Protein AF-A0A835TN70-F1 (afdb_monomer_lite)

Structure (mmCIF, N/CA/C/O backbone):
data_AF-A0A835TN70-F1
#
_entry.id   AF-A0A835TN70-F1
#
loop_
_atom_site.group_PDB
_atom_site.id
_atom_site.type_symbol
_atom_site.label_atom_id
_atom_site.label_alt_id
_atom_site.label_comp_id
_atom_site.label_asym_id
_atom_site.label_entity_id
_atom_site.label_seq_id
_atom_site.pdbx_PDB_ins_code
_atom_site.Cartn_x
_atom_site.Cartn_y
_atom_site.Cartn_z
_atom_site.occupancy
_atom_site.B_iso_or_equiv
_atom_site.auth_seq_id
_atom_site.auth_comp_id
_atom_site.auth_asym_id
_atom_site.auth_atom_id
_atom_site.pdbx_PDB_model_num
ATOM 1 N N . MET A 1 1 ? -19.849 8.201 16.362 1.00 62.56 1 MET A N 1
ATOM 2 C CA . MET A 1 1 ? -19.928 8.024 14.894 1.00 62.56 1 MET A CA 1
ATOM 3 C C . MET A 1 1 ? -20.965 6.942 14.606 1.00 62.56 1 MET A C 1
ATOM 5 O O . MET A 1 1 ? -21.062 6.030 15.416 1.00 62.56 1 MET A O 1
ATOM 9 N N . SER A 1 2 ? -21.796 7.050 13.563 1.00 84.88 2 SER A N 1
ATOM 10 C CA . SER A 1 2 ? -22.796 6.007 13.258 1.00 84.88 2 SER A CA 1
ATOM 11 C C . SER A 1 2 ? -22.170 4.863 12.451 1.00 84.88 2 SER A C 1
ATOM 13 O O . SER A 1 2 ? -21.263 5.099 11.653 1.00 84.88 2 SER A O 1
ATOM 15 N N . LYS A 1 3 ? -22.673 3.630 12.616 1.00 78.75 3 LYS A N 1
ATOM 16 C CA . LYS A 1 3 ? -22.122 2.445 11.930 1.00 78.75 3 LYS A CA 1
ATOM 17 C C . LYS A 1 3 ? -22.214 2.538 10.402 1.00 78.75 3 LYS A C 1
ATOM 19 O O . LYS A 1 3 ? -21.325 2.072 9.701 1.00 78.75 3 LYS A O 1
ATOM 24 N N . SER A 1 4 ? -23.254 3.191 9.878 1.00 84.00 4 SER A N 1
ATOM 25 C CA . SER A 1 4 ? -23.381 3.434 8.434 1.00 84.00 4 SER A CA 1
ATOM 26 C C . SER A 1 4 ? -22.285 4.345 7.890 1.00 84.00 4 SER A C 1
ATOM 28 O O . SER A 1 4 ? -21.805 4.106 6.788 1.00 84.00 4 SER A O 1
ATOM 30 N N . LEU A 1 5 ? -21.885 5.374 8.643 1.00 77.06 5 LEU A N 1
ATOM 31 C CA . LEU A 1 5 ? -20.827 6.285 8.211 1.00 77.06 5 LEU A CA 1
ATOM 32 C C . LEU A 1 5 ? -19.473 5.571 8.228 1.00 77.06 5 LEU A C 1
ATOM 34 O O . LEU A 1 5 ? -18.739 5.652 7.254 1.00 77.06 5 LEU A O 1
ATOM 38 N N . GLU A 1 6 ? -19.192 4.800 9.278 1.00 66.69 6 GLU A N 1
ATOM 39 C CA . GLU A 1 6 ? -17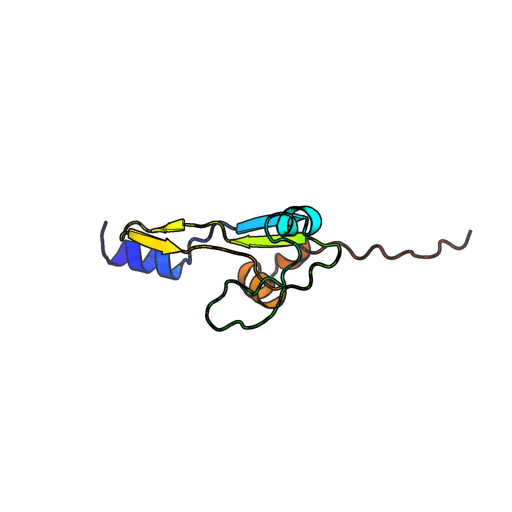.996 3.953 9.364 1.00 66.69 6 GLU A CA 1
ATOM 40 C C . GLU A 1 6 ? -17.898 2.995 8.167 1.00 66.69 6 GLU A C 1
ATOM 42 O O . GLU A 1 6 ? -16.908 3.020 7.443 1.00 66.69 6 GLU A O 1
ATOM 47 N N . ASN A 1 7 ? -18.971 2.252 7.871 1.00 69.88 7 ASN A N 1
ATOM 48 C CA . ASN A 1 7 ? -19.009 1.345 6.723 1.00 69.88 7 ASN A CA 1
ATOM 49 C C . ASN A 1 7 ? -18.791 2.075 5.388 1.00 69.88 7 ASN A C 1
ATOM 51 O O . ASN A 1 7 ? -18.095 1.546 4.525 1.00 69.88 7 ASN A O 1
ATOM 55 N N . LEU A 1 8 ? -19.370 3.270 5.207 1.00 75.88 8 LEU A N 1
ATOM 56 C CA . LEU A 1 8 ? -19.187 4.074 3.994 1.00 75.88 8 LEU A CA 1
ATOM 57 C C . LEU A 1 8 ? -17.739 4.539 3.825 1.00 75.88 8 LEU A C 1
ATOM 59 O O . LEU A 1 8 ? -17.221 4.453 2.717 1.00 75.88 8 LEU A O 1
ATOM 63 N N . LEU A 1 9 ? -17.076 4.986 4.894 1.00 68.44 9 LEU A N 1
ATOM 64 C CA . LEU A 1 9 ? -15.667 5.394 4.840 1.00 68.44 9 LEU A CA 1
ATOM 65 C C . LEU A 1 9 ? -14.737 4.197 4.599 1.00 68.44 9 LEU A C 1
ATOM 67 O O . LEU A 1 9 ? -13.800 4.285 3.802 1.00 68.44 9 LEU A O 1
ATOM 71 N N . THR A 1 10 ? -15.034 3.045 5.208 1.00 64.50 10 THR A N 1
ATOM 72 C CA . THR A 1 10 ? -14.326 1.786 4.933 1.00 64.50 10 THR A CA 1
ATOM 73 C C . THR A 1 10 ? -14.488 1.355 3.472 1.00 64.50 10 THR A C 1
ATOM 75 O O . THR A 1 10 ? -13.504 0.970 2.841 1.00 64.50 10 THR A O 1
ATOM 78 N N . LEU A 1 11 ? -15.701 1.455 2.909 1.00 67.12 11 LEU A N 1
ATOM 79 C CA . LEU A 1 11 ? -15.991 1.151 1.498 1.00 67.12 11 LEU A CA 1
ATOM 80 C C . LEU A 1 11 ? -15.344 2.145 0.533 1.00 67.12 11 LEU A C 1
ATOM 82 O O . LEU A 1 11 ? -14.795 1.730 -0.485 1.00 67.12 11 LEU A O 1
ATOM 86 N N . ALA A 1 12 ? -15.382 3.439 0.858 1.00 71.44 12 ALA A N 1
ATOM 87 C CA . ALA A 1 12 ? -14.678 4.479 0.113 1.00 71.44 12 ALA A CA 1
ATOM 88 C C . ALA A 1 12 ? -13.162 4.240 0.129 1.00 71.44 12 ALA A C 1
ATOM 90 O O . ALA A 1 12 ? -12.457 4.653 -0.790 1.00 71.44 12 ALA A O 1
ATOM 91 N N . GLY A 1 13 ? -12.674 3.527 1.150 1.00 64.75 13 GLY A N 1
ATOM 92 C CA . GLY A 1 13 ? -11.288 3.129 1.272 1.00 64.75 13 GLY A CA 1
ATOM 93 C C . GLY A 1 13 ? -10.405 4.349 1.446 1.00 64.75 13 GLY A C 1
ATOM 94 O O . GLY A 1 13 ? -9.475 4.519 0.657 1.00 64.75 13 GLY A O 1
ATOM 95 N N . GLU A 1 14 ? -10.702 5.181 2.452 1.00 65.25 14 GLU A N 1
ATOM 96 C CA . GLU A 1 14 ? -9.867 6.331 2.805 1.00 65.25 14 GLU A CA 1
ATOM 97 C C . GLU A 1 14 ? -8.412 5.883 2.959 1.00 65.25 14 GLU A C 1
ATOM 99 O O . GLU A 1 14 ? -8.058 5.066 3.815 1.00 65.25 14 GLU A O 1
ATOM 104 N N . ARG A 1 15 ? -7.567 6.372 2.054 1.00 69.25 15 ARG A N 1
ATOM 105 C CA . ARG A 1 15 ? -6.160 5.998 1.957 1.00 69.25 15 ARG A CA 1
ATOM 106 C C . ARG A 1 15 ? -5.363 7.250 1.679 1.00 69.25 15 ARG A C 1
ATOM 108 O O . ARG A 1 15 ? -5.559 7.923 0.671 1.00 69.25 15 ARG A O 1
ATOM 115 N N . PHE A 1 16 ? -4.417 7.522 2.560 1.00 80.44 16 PHE A N 1
ATOM 116 C CA . PHE A 1 16 ? -3.464 8.597 2.373 1.00 80.44 16 PHE A CA 1
ATOM 117 C C . PHE A 1 16 ? -2.277 8.034 1.606 1.00 80.44 16 PHE A C 1
ATOM 119 O O . PHE A 1 16 ? -1.436 7.331 2.163 1.00 80.44 16 PHE A O 1
ATOM 126 N N . LEU A 1 17 ? -2.258 8.280 0.299 1.00 85.69 17 LEU A N 1
ATOM 127 C CA . LEU A 1 17 ? -1.175 7.851 -0.575 1.00 85.69 17 LEU A CA 1
ATOM 128 C C . LEU A 1 17 ? -0.189 9.002 -0.764 1.00 85.69 17 LEU A C 1
ATOM 130 O O . LEU A 1 17 ? -0.579 10.143 -1.006 1.00 85.69 17 LEU A O 1
ATOM 134 N N . ARG A 1 18 ? 1.098 8.688 -0.677 1.00 86.56 18 ARG A N 1
ATOM 135 C CA . ARG A 1 18 ? 2.201 9.586 -1.001 1.00 86.56 18 ARG A CA 1
ATOM 136 C C . ARG A 1 18 ? 3.072 8.927 -2.055 1.00 86.56 18 ARG A C 1
ATOM 138 O O . ARG A 1 18 ? 3.346 7.734 -1.976 1.00 86.56 18 ARG A O 1
ATOM 145 N N . VAL A 1 19 ? 3.507 9.709 -3.031 1.00 86.50 19 VAL A N 1
ATOM 146 C CA . VAL A 1 19 ? 4.507 9.272 -4.003 1.00 86.50 19 VAL A CA 1
ATOM 147 C C . VAL A 1 19 ? 5.876 9.701 -3.486 1.00 86.50 19 VAL A C 1
ATOM 149 O O . VAL A 1 19 ? 6.065 10.866 -3.143 1.00 86.50 19 V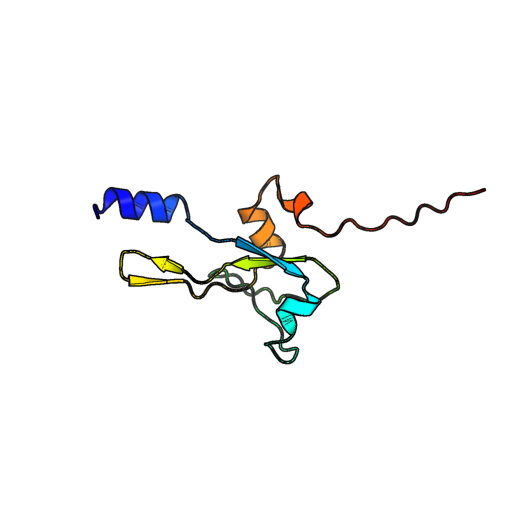AL A O 1
ATOM 152 N N . GLU A 1 20 ? 6.807 8.760 -3.392 1.00 84.88 20 GLU A N 1
ATOM 153 C CA . GLU A 1 20 ? 8.173 8.983 -2.918 1.00 84.88 20 GLU A CA 1
ATOM 154 C C . GLU A 1 20 ? 9.178 8.502 -3.971 1.00 84.88 20 GLU A C 1
ATOM 156 O O . GLU A 1 20 ? 8.887 7.613 -4.775 1.00 84.88 20 GLU A O 1
ATOM 161 N N . LEU A 1 21 ? 10.375 9.092 -3.972 1.00 78.56 21 LEU A N 1
ATOM 162 C CA . LEU A 1 21 ? 11.493 8.562 -4.746 1.00 78.56 21 LEU A CA 1
ATOM 163 C C . LEU A 1 21 ? 12.013 7.300 -4.067 1.00 78.56 21 LEU A C 1
ATOM 165 O O . LEU A 1 21 ? 12.281 7.285 -2.865 1.00 78.56 21 LEU A O 1
ATOM 169 N N . LEU A 1 22 ? 12.187 6.244 -4.853 1.00 72.31 22 LEU A N 1
ATOM 170 C CA . LEU A 1 22 ? 12.550 4.926 -4.346 1.00 72.31 22 LEU A CA 1
ATOM 171 C C . LEU A 1 22 ? 13.949 4.902 -3.690 1.00 72.31 22 LEU A C 1
ATOM 173 O O . LEU A 1 22 ? 14.171 4.127 -2.764 1.00 72.31 22 LEU A O 1
ATOM 177 N N . SER A 1 23 ? 14.850 5.813 -4.092 1.00 69.00 23 SER A N 1
ATOM 178 C CA . SER A 1 23 ? 16.165 6.035 -3.464 1.00 69.00 23 SER A CA 1
ATOM 179 C C . SER A 1 23 ? 16.083 6.588 -2.043 1.00 69.00 23 SER A C 1
ATOM 181 O O . SER A 1 23 ? 16.996 6.368 -1.257 1.00 69.00 23 SER A O 1
ATOM 183 N N . GLU A 1 24 ? 15.013 7.312 -1.716 1.00 69.50 24 GLU A N 1
ATOM 184 C CA . GLU A 1 24 ? 14.767 7.860 -0.380 1.00 69.50 24 GLU A CA 1
ATOM 185 C C . GLU A 1 24 ? 13.934 6.886 0.459 1.00 69.50 24 GLU A C 1
ATOM 187 O O . GLU A 1 24 ? 14.198 6.698 1.641 1.00 69.50 24 GLU A O 1
ATOM 192 N N . ALA A 1 25 ? 12.986 6.193 -0.175 1.00 67.12 25 ALA A N 1
ATOM 193 C CA . ALA A 1 25 ? 12.094 5.228 0.462 1.00 67.12 25 ALA A CA 1
ATOM 194 C C . ALA A 1 25 ? 12.805 3.996 1.062 1.00 67.12 25 ALA A C 1
ATOM 196 O O . ALA A 1 25 ? 12.282 3.383 1.994 1.00 67.12 25 ALA A O 1
ATOM 197 N N . GLY A 1 26 ? 13.968 3.613 0.519 1.00 63.09 26 GLY A N 1
ATOM 198 C CA . GLY A 1 26 ? 14.747 2.448 0.960 1.00 63.09 26 GLY A CA 1
ATOM 199 C C . GLY A 1 26 ? 15.815 2.732 2.025 1.00 63.09 26 GLY A C 1
ATOM 200 O O . GLY A 1 26 ? 16.375 1.780 2.569 1.00 63.09 26 GLY A O 1
ATOM 201 N N . LYS A 1 27 ? 16.103 4.006 2.340 1.00 66.00 27 LYS A N 1
ATOM 202 C CA . LYS A 1 27 ? 17.205 4.379 3.252 1.00 66.00 27 LYS A CA 1
ATOM 203 C C . LYS A 1 27 ? 16.995 3.892 4.684 1.00 66.00 27 LYS A C 1
ATOM 205 O O . LYS A 1 27 ? 17.960 3.529 5.340 1.00 66.00 27 LYS A O 1
ATOM 210 N N . ASP A 1 28 ? 15.744 3.805 5.125 1.00 64.31 28 ASP A N 1
ATOM 211 C CA . ASP A 1 28 ? 15.391 3.369 6.482 1.00 64.31 28 ASP A CA 1
ATOM 212 C C . ASP A 1 28 ? 15.367 1.834 6.642 1.00 64.31 28 ASP A C 1
ATOM 214 O O . ASP A 1 28 ? 15.080 1.324 7.724 1.00 64.31 28 ASP A O 1
ATOM 218 N N . LYS A 1 29 ? 15.579 1.077 5.554 1.00 63.84 29 LYS A N 1
ATOM 219 C CA . LYS A 1 29 ? 15.350 -0.380 5.485 1.00 63.84 29 LYS A CA 1
ATOM 220 C C . LYS A 1 29 ? 16.627 -1.196 5.244 1.00 63.84 29 LYS A C 1
ATOM 222 O O . LYS A 1 29 ? 16.511 -2.384 4.950 1.00 63.84 29 LYS A O 1
ATOM 227 N N . ASP A 1 30 ? 17.812 -0.584 5.323 1.00 64.12 30 ASP A N 1
ATOM 228 C CA . ASP A 1 30 ? 19.125 -1.238 5.136 1.00 64.12 30 ASP A CA 1
ATOM 229 C C . ASP A 1 30 ? 19.219 -2.133 3.878 1.00 64.12 30 ASP A C 1
ATOM 231 O O . ASP A 1 30 ? 19.896 -3.160 3.860 1.00 64.12 30 ASP A O 1
ATOM 235 N N . GLY A 1 31 ? 18.508 -1.770 2.804 1.00 62.41 31 GLY A N 1
ATOM 236 C CA . GLY A 1 31 ? 18.503 -2.530 1.548 1.00 62.41 31 GLY A CA 1
ATOM 237 C C . GLY A 1 31 ? 17.729 -3.855 1.582 1.00 62.41 31 GLY A C 1
ATOM 238 O O . GLY A 1 31 ? 17.799 -4.617 0.617 1.00 62.41 31 GLY A O 1
ATOM 239 N N . ALA A 1 32 ? 16.974 -4.145 2.646 1.00 67.00 32 ALA A N 1
ATOM 240 C CA . ALA A 1 32 ? 16.118 -5.324 2.695 1.00 67.00 32 ALA A CA 1
ATOM 241 C C . ALA A 1 32 ? 14.955 -5.215 1.683 1.00 67.00 32 ALA A C 1
ATOM 243 O O . ALA A 1 32 ? 14.345 -4.146 1.556 1.00 67.00 32 ALA A O 1
ATOM 244 N N . PRO A 1 33 ? 14.592 -6.315 0.994 1.00 69.81 33 PRO A N 1
ATOM 245 C CA . PRO A 1 33 ? 13.454 -6.329 0.084 1.00 69.81 33 PRO A CA 1
ATOM 246 C C . PRO A 1 33 ? 12.170 -6.000 0.849 1.00 69.81 33 PRO A C 1
ATOM 248 O O . PRO A 1 33 ? 11.855 -6.613 1.872 1.00 69.81 33 PRO A O 1
ATOM 251 N N . VAL A 1 34 ? 11.418 -5.017 0.357 1.00 80.25 34 VAL A N 1
ATOM 252 C CA . VAL A 1 34 ? 10.159 -4.606 0.980 1.00 80.25 34 VAL A CA 1
ATOM 253 C C . VAL A 1 34 ? 9.007 -5.264 0.252 1.00 80.25 34 VAL A C 1
ATOM 255 O O . VAL A 1 34 ? 8.894 -5.182 -0.965 1.00 80.25 34 VAL A O 1
ATOM 258 N N . THR A 1 35 ? 8.129 -5.918 0.997 1.00 88.06 35 THR A N 1
ATOM 259 C CA . THR A 1 35 ? 6.918 -6.515 0.443 1.00 88.06 35 THR A CA 1
ATOM 260 C C . THR A 1 35 ? 5.827 -5.468 0.255 1.00 88.06 35 THR A C 1
ATOM 262 O O . THR A 1 35 ? 5.745 -4.473 0.980 1.00 88.06 35 THR A O 1
ATOM 265 N N . CYS A 1 36 ? 4.970 -5.697 -0.738 1.00 90.12 36 CYS A N 1
ATOM 266 C CA . CYS A 1 36 ? 3.763 -4.907 -0.932 1.00 90.12 36 CYS A CA 1
ATOM 267 C C . CYS A 1 36 ? 2.896 -4.932 0.338 1.00 90.12 36 CYS A C 1
ATOM 269 O O . CYS A 1 36 ? 2.603 -5.998 0.873 1.00 90.12 36 CYS A O 1
ATOM 271 N N . CYS A 1 37 ? 2.421 -3.773 0.793 1.00 89.88 37 CYS A N 1
ATOM 272 C CA . CYS A 1 37 ? 1.617 -3.664 2.014 1.00 89.88 37 CYS A CA 1
ATOM 273 C C . CYS A 1 37 ? 0.153 -4.111 1.846 1.00 89.88 37 CYS A C 1
ATOM 275 O O . CYS A 1 37 ? -0.645 -3.988 2.774 1.00 89.88 37 CYS A O 1
ATOM 277 N N . MET A 1 38 ? -0.242 -4.571 0.657 1.00 89.69 38 MET A N 1
ATOM 278 C CA . MET A 1 38 ? -1.602 -5.048 0.413 1.00 89.69 38 MET A CA 1
ATOM 279 C C . MET A 1 38 ? -1.801 -6.459 0.949 1.00 89.69 38 MET A C 1
ATOM 281 O O . MET A 1 38 ? -1.020 -7.363 0.653 1.00 89.69 38 MET A O 1
ATOM 285 N N . SER A 1 39 ? -2.902 -6.664 1.672 1.00 87.12 39 SER A N 1
ATOM 286 C CA . SER A 1 39 ? -3.314 -7.985 2.142 1.00 87.12 39 SER A CA 1
ATOM 287 C C . SER A 1 39 ? -3.434 -8.967 0.970 1.00 87.12 39 SER A C 1
ATOM 289 O O . SER A 1 39 ? -4.073 -8.686 -0.042 1.00 87.12 39 SER A O 1
ATOM 291 N N . GLY A 1 40 ? -2.769 -10.118 1.091 1.00 88.94 40 GLY A N 1
ATOM 292 C CA . GLY A 1 40 ? -2.737 -11.150 0.049 1.00 88.94 40 GLY A CA 1
ATOM 293 C C . GLY A 1 40 ? -1.768 -10.886 -1.113 1.00 88.94 40 GLY A C 1
ATOM 294 O O . GLY A 1 40 ? -1.662 -11.726 -2.004 1.00 88.94 40 GLY A O 1
ATOM 295 N N . CYS A 1 41 ? -1.030 -9.770 -1.124 1.00 90.06 41 CYS A N 1
ATOM 296 C CA . CYS A 1 41 ? 0.004 -9.514 -2.125 1.00 90.06 41 CYS A CA 1
ATOM 297 C C . CYS A 1 41 ? 1.391 -9.905 -1.595 1.00 90.06 41 CYS A C 1
ATOM 299 O O . CYS A 1 41 ? 1.916 -9.264 -0.693 1.00 90.06 41 CYS A O 1
ATOM 301 N N . ALA A 1 42 ? 2.018 -10.918 -2.196 1.00 88.75 42 ALA A N 1
ATOM 302 C CA . ALA A 1 42 ? 3.361 -11.379 -1.816 1.00 88.75 42 ALA A CA 1
ATOM 303 C C . ALA A 1 42 ? 4.490 -10.791 -2.686 1.00 88.75 42 ALA A C 1
ATOM 305 O O . ALA A 1 42 ? 5.630 -11.246 -2.619 1.00 88.75 42 ALA A O 1
ATOM 306 N N . LYS A 1 43 ? 4.189 -9.809 -3.549 1.00 88.38 43 LYS A N 1
ATOM 307 C CA . LYS A 1 43 ? 5.199 -9.219 -4.436 1.00 88.38 43 LYS A CA 1
ATOM 308 C C . LYS A 1 43 ? 6.211 -8.412 -3.623 1.00 88.38 43 LYS A C 1
ATOM 310 O O . LYS A 1 43 ? 5.818 -7.548 -2.837 1.00 88.38 43 LYS A O 1
ATOM 315 N N . SER A 1 44 ? 7.492 -8.675 -3.867 1.00 84.44 44 SER A N 1
ATOM 316 C CA . SER A 1 44 ? 8.583 -7.805 -3.436 1.00 84.44 44 SER A CA 1
ATOM 317 C C . SER A 1 44 ? 8.631 -6.560 -4.317 1.00 84.44 44 SER A C 1
ATOM 319 O O . SER A 1 44 ? 8.282 -6.595 -5.501 1.00 84.44 44 SER A O 1
ATOM 321 N N . LEU A 1 45 ? 9.034 -5.452 -3.718 1.00 80.38 45 LEU A N 1
ATOM 322 C CA . LEU A 1 45 ? 9.385 -4.224 -4.399 1.00 80.38 45 LEU A CA 1
ATOM 323 C C . LEU A 1 45 ? 10.868 -4.293 -4.737 1.00 80.38 45 LEU A C 1
ATOM 325 O O . LEU A 1 45 ? 11.719 -4.233 -3.853 1.00 80.38 45 LEU A O 1
ATOM 329 N N . GLU A 1 46 ? 11.161 -4.413 -6.025 1.00 69.81 46 GLU A N 1
ATOM 330 C CA . GLU A 1 46 ? 12.513 -4.209 -6.526 1.00 69.81 46 GLU A CA 1
ATOM 331 C C . GLU A 1 46 ? 12.790 -2.706 -6.515 1.00 69.81 46 GLU A C 1
ATOM 333 O O . GLU A 1 46 ? 12.120 -1.933 -7.208 1.00 69.81 46 GLU A O 1
ATOM 338 N N . PHE A 1 47 ? 13.745 -2.278 -5.687 1.00 66.06 47 PHE A N 1
ATOM 339 C CA . PHE A 1 47 ? 14.123 -0.875 -5.547 1.00 66.06 47 PHE A CA 1
ATOM 340 C C . PHE A 1 47 ? 14.946 -0.394 -6.767 1.00 66.06 47 PHE A C 1
ATOM 342 O O . PHE A 1 47 ? 16.109 -0.033 -6.637 1.00 66.06 47 PHE A O 1
ATOM 349 N N . SER A 1 48 ? 14.371 -0.396 -7.976 1.00 60.72 48 SER A N 1
ATOM 350 C CA . SER A 1 48 ? 14.975 0.191 -9.188 1.00 60.72 48 SER A CA 1
ATOM 351 C C . SER A 1 48 ? 14.652 1.684 -9.339 1.00 60.72 48 SER A C 1
ATOM 353 O O . SER A 1 48 ? 13.505 2.063 -9.132 1.00 60.72 48 SER A O 1
ATOM 355 N N . SER A 1 49 ? 15.599 2.523 -9.775 1.00 55.38 49 SER A N 1
ATOM 356 C CA . SER A 1 49 ? 15.423 3.970 -10.044 1.00 55.38 49 SER A CA 1
ATOM 357 C C . SER A 1 49 ? 14.014 4.347 -10.552 1.00 55.38 49 SER A C 1
ATOM 359 O O . SER A 1 49 ? 13.692 4.127 -11.720 1.00 55.38 49 SER A O 1
ATOM 361 N N . GLY A 1 50 ? 13.158 4.872 -9.665 1.00 75.25 50 GLY A N 1
ATOM 362 C CA . GLY A 1 50 ? 11.731 5.057 -9.936 1.00 75.25 50 GLY A CA 1
ATOM 363 C C . GLY A 1 50 ? 10.958 5.748 -8.804 1.00 75.25 50 GLY A C 1
ATOM 364 O O . GLY A 1 50 ? 11.500 6.017 -7.730 1.00 75.25 50 GLY A O 1
ATOM 365 N N . LEU A 1 51 ? 9.679 6.043 -9.056 1.00 80.94 51 LEU A N 1
ATOM 366 C CA . LEU A 1 51 ? 8.714 6.528 -8.064 1.00 80.94 51 LEU A CA 1
ATOM 367 C C . LEU A 1 51 ? 7.987 5.331 -7.451 1.00 80.94 51 LEU A C 1
ATOM 369 O O . LEU A 1 51 ? 7.645 4.374 -8.148 1.00 80.94 51 LEU A O 1
ATOM 373 N N . VAL A 1 52 ? 7.713 5.406 -6.155 1.00 84.25 52 VAL A N 1
ATOM 374 C CA . VAL A 1 52 ? 6.958 4.392 -5.421 1.00 84.25 52 VAL A CA 1
ATOM 375 C C . VAL A 1 52 ? 5.818 5.032 -4.662 1.00 84.25 52 VAL A C 1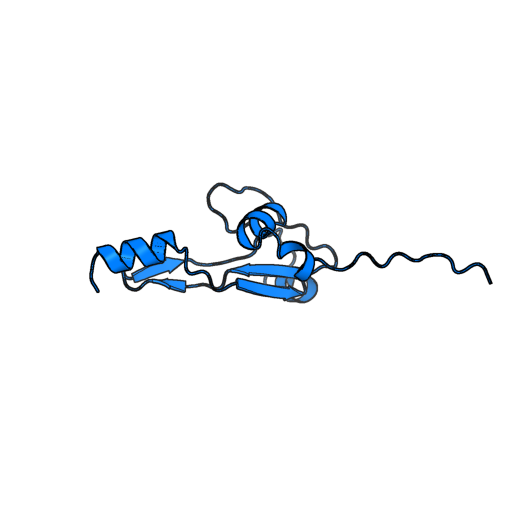
ATOM 377 O O . VAL A 1 52 ? 5.924 6.153 -4.167 1.00 84.25 52 VAL A O 1
ATOM 380 N N . VAL A 1 53 ? 4.709 4.308 -4.559 1.00 87.94 53 VAL A N 1
ATOM 381 C CA . VAL A 1 53 ? 3.575 4.751 -3.757 1.00 87.94 53 VAL A CA 1
ATOM 382 C C . VAL A 1 53 ? 3.689 4.154 -2.370 1.00 87.94 53 VAL A C 1
ATOM 384 O O . VAL A 1 53 ? 3.753 2.936 -2.198 1.00 87.94 53 VAL A O 1
ATOM 387 N N . LYS A 1 54 ? 3.659 5.035 -1.381 1.00 88.56 54 LYS A N 1
ATOM 388 C CA . LYS A 1 54 ? 3.555 4.713 0.028 1.00 88.56 54 LYS A CA 1
ATOM 389 C C . LYS A 1 54 ? 2.152 5.027 0.512 1.00 88.56 54 LYS A C 1
ATOM 391 O O . LYS A 1 54 ? 1.670 6.152 0.403 1.00 88.56 54 LYS A O 1
ATOM 396 N N . LYS A 1 55 ? 1.507 4.028 1.083 1.00 89.94 55 LYS A N 1
ATOM 397 C CA . LYS A 1 55 ? 0.336 4.197 1.924 1.00 89.94 55 LYS A CA 1
ATOM 398 C C . LYS A 1 55 ? 0.811 4.660 3.296 1.00 89.94 55 LYS A C 1
ATOM 400 O O . LYS A 1 55 ? 1.616 3.983 3.933 1.00 89.94 55 LYS A O 1
ATOM 405 N N . LEU A 1 56 ? 0.365 5.832 3.722 1.00 87.12 56 LEU A N 1
ATOM 406 C CA . LEU A 1 56 ? 0.678 6.354 5.044 1.00 87.12 56 LEU A CA 1
ATOM 407 C C . LEU A 1 56 ? -0.120 5.589 6.108 1.00 87.12 56 LEU A C 1
ATOM 409 O O . LEU A 1 56 ? -1.246 5.166 5.826 1.00 87.12 56 LEU A O 1
ATOM 413 N N . PRO A 1 57 ? 0.455 5.401 7.307 1.00 88.06 57 PRO A N 1
ATOM 414 C CA . PRO A 1 57 ? -0.262 4.784 8.406 1.00 88.06 57 PRO A CA 1
ATOM 415 C C . PRO A 1 57 ? -1.482 5.626 8.783 1.00 88.06 57 PRO A C 1
ATOM 417 O O . PRO A 1 57 ? -1.431 6.859 8.752 1.00 88.06 57 PRO A O 1
ATOM 420 N N . LEU A 1 58 ? -2.570 4.955 9.147 1.00 85.19 58 LEU A N 1
ATOM 421 C CA . LEU A 1 58 ? -3.826 5.593 9.518 1.00 85.19 58 LEU A CA 1
ATOM 422 C C . LEU A 1 58 ? -4.433 4.884 10.724 1.00 85.19 58 LEU A C 1
ATOM 424 O O . LEU A 1 58 ? -4.531 3.660 10.752 1.00 85.19 58 LEU A O 1
ATOM 428 N N . THR A 1 59 ? -4.877 5.668 11.700 1.00 85.06 59 THR A N 1
ATOM 429 C CA . THR A 1 59 ? -5.723 5.178 12.787 1.00 85.06 59 THR A CA 1
ATOM 430 C C . THR A 1 59 ? -7.156 5.553 12.462 1.00 85.06 59 THR A C 1
ATOM 432 O O . THR A 1 59 ? -7.478 6.735 12.327 1.00 85.06 59 THR A O 1
ATOM 435 N N . TYR A 1 60 ? -8.007 4.549 12.324 1.00 78.06 60 TYR A N 1
ATOM 436 C CA . TYR A 1 60 ? -9.422 4.750 12.066 1.00 78.06 60 TYR A CA 1
ATOM 437 C C . TYR A 1 60 ? -10.150 5.177 13.342 1.00 78.06 60 TYR A C 1
ATOM 439 O O . TYR A 1 60 ? -9.664 5.017 14.463 1.00 78.06 60 TYR A O 1
ATOM 447 N N . SER A 1 61 ? -11.349 5.734 13.180 1.00 75.12 61 SER A N 1
ATOM 448 C CA . SER A 1 61 ? -12.148 6.227 14.308 1.00 75.12 61 SER A CA 1
ATOM 449 C C . SER A 1 61 ? -12.610 5.125 15.269 1.00 75.12 61 SER A C 1
ATOM 451 O O . SER A 1 61 ? -12.982 5.433 16.398 1.00 75.12 61 SER A O 1
ATOM 453 N N . ASP A 1 62 ? -12.593 3.863 14.837 1.00 77.06 62 ASP A N 1
ATOM 454 C CA . ASP A 1 62 ? -12.870 2.683 15.665 1.00 77.06 62 ASP A CA 1
ATOM 455 C C . ASP A 1 62 ? -11.634 2.197 16.453 1.00 77.06 62 ASP A C 1
ATOM 457 O O . ASP A 1 62 ? -11.714 1.221 17.197 1.00 77.06 62 ASP A O 1
ATOM 461 N N . GLY A 1 63 ? -10.492 2.880 16.310 1.00 81.06 63 GLY A N 1
ATOM 462 C CA . GLY A 1 63 ? -9.222 2.530 16.943 1.00 81.06 63 GLY A CA 1
ATOM 463 C C . GLY A 1 63 ? -8.417 1.470 16.190 1.00 81.06 63 GLY A C 1
ATOM 464 O O . GLY A 1 63 ? -7.286 1.186 16.593 1.00 81.06 63 GLY A O 1
ATOM 465 N N . SER A 1 64 ? -8.946 0.903 15.100 1.00 82.69 64 SER A N 1
ATOM 466 C CA . SER A 1 64 ? -8.173 0.005 14.246 1.00 82.69 64 SER A CA 1
ATOM 467 C C . SER A 1 64 ? -7.043 0.766 13.547 1.00 82.69 64 SER A C 1
ATOM 469 O O . SER A 1 64 ? -7.136 1.969 13.281 1.00 82.69 64 SER A O 1
ATOM 471 N N . GLN A 1 65 ? -5.934 0.071 13.291 1.00 86.44 65 GLN A N 1
ATOM 472 C CA . GLN A 1 65 ? -4.739 0.669 12.705 1.00 86.44 65 GLN A CA 1
ATOM 473 C C . GLN A 1 65 ? -4.389 0.027 11.374 1.00 86.44 65 GLN A C 1
ATOM 475 O O . GLN A 1 65 ? -4.293 -1.194 11.246 1.00 86.44 65 GLN A O 1
ATOM 480 N N . ASP A 1 66 ? -4.121 0.891 10.408 1.00 86.19 66 ASP A N 1
ATOM 481 C CA . ASP A 1 66 ? -3.461 0.557 9.167 1.00 86.19 66 ASP A CA 1
ATOM 482 C C . ASP A 1 66 ? -1.989 0.959 9.275 1.00 86.19 66 ASP A C 1
ATOM 484 O O . ASP A 1 66 ? -1.696 2.154 9.358 1.00 86.19 66 ASP A O 1
ATOM 488 N N . PRO A 1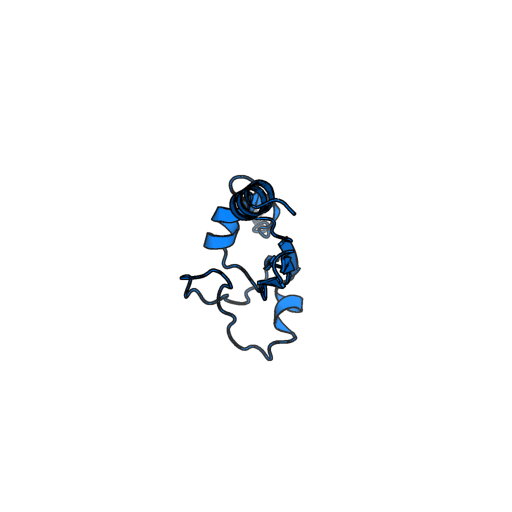 67 ? -1.040 0.010 9.278 1.00 87.12 67 PRO A N 1
ATOM 489 C CA . PRO A 1 67 ? 0.377 0.348 9.375 1.00 87.12 67 PRO A CA 1
ATOM 490 C C . PRO A 1 67 ? 0.905 1.042 8.109 1.00 87.12 67 PRO A C 1
ATOM 492 O O . PRO A 1 67 ? 2.014 1.578 8.120 1.00 87.12 67 PRO A O 1
ATOM 495 N N . GLY A 1 68 ? 0.138 1.041 7.013 1.00 88.19 68 GLY A N 1
ATOM 496 C CA . GLY A 1 68 ? 0.599 1.545 5.731 1.00 88.19 68 GLY A CA 1
ATOM 497 C C . GLY A 1 68 ? 1.732 0.696 5.146 1.00 88.19 68 GLY A C 1
ATOM 498 O O . GLY A 1 68 ? 1.857 -0.499 5.417 1.00 88.19 68 GLY A O 1
ATOM 499 N N . GLY A 1 69 ? 2.554 1.316 4.304 1.00 89.31 69 GLY A N 1
ATOM 500 C CA . GLY A 1 69 ? 3.690 0.683 3.636 1.00 89.31 69 GLY A CA 1
ATOM 501 C C . GLY A 1 69 ? 3.698 0.929 2.132 1.00 89.31 69 GLY A C 1
ATOM 502 O O . GLY A 1 69 ? 2.936 1.740 1.613 1.00 89.31 69 GLY A O 1
ATOM 503 N N . PHE A 1 70 ? 4.598 0.261 1.420 1.00 89.31 70 PHE A N 1
ATOM 504 C CA . PHE A 1 70 ? 4.797 0.498 -0.007 1.00 89.31 70 PHE A CA 1
ATOM 505 C C . PHE A 1 70 ? 3.943 -0.430 -0.871 1.00 89.31 70 PHE A C 1
ATOM 507 O O . PHE A 1 70 ? 3.678 -1.577 -0.514 1.00 89.31 70 PHE A O 1
ATOM 514 N N . LEU A 1 71 ? 3.526 0.070 -2.031 1.00 88.50 71 LEU A N 1
ATOM 515 C CA . LEU A 1 71 ? 2.676 -0.642 -2.978 1.00 88.50 71 LEU A CA 1
ATOM 516 C C . LEU A 1 71 ? 3.460 -1.040 -4.223 1.00 88.50 71 LEU A C 1
ATOM 518 O O . LEU A 1 71 ? 4.097 -0.202 -4.862 1.00 88.50 71 LEU A O 1
ATOM 522 N N . CYS A 1 72 ? 3.359 -2.313 -4.615 1.00 87.81 72 CYS A N 1
ATOM 523 C CA . CYS A 1 72 ? 3.878 -2.756 -5.908 1.00 87.81 72 CYS A CA 1
ATOM 524 C C . CYS A 1 72 ? 3.118 -2.085 -7.062 1.00 87.81 72 CYS A C 1
ATOM 526 O O . CYS A 1 72 ? 1.965 -1.678 -6.903 1.00 87.81 72 CYS A O 1
ATOM 528 N N . GLN A 1 73 ? 3.721 -2.042 -8.252 1.00 85.50 73 GLN A N 1
ATOM 529 C CA . GLN A 1 73 ? 3.134 -1.386 -9.427 1.00 85.50 73 GLN A CA 1
ATOM 530 C C . GLN A 1 73 ? 1.708 -1.870 -9.747 1.00 85.50 73 GLN A C 1
ATOM 532 O O . GLN A 1 73 ? 0.837 -1.060 -10.046 1.00 85.50 73 GLN A O 1
ATOM 537 N N . ALA A 1 74 ? 1.443 -3.175 -9.630 1.00 87.38 74 ALA A N 1
ATOM 538 C CA . ALA A 1 74 ? 0.120 -3.732 -9.907 1.00 87.38 74 ALA A CA 1
ATOM 539 C C . ALA A 1 74 ? -0.942 -3.246 -8.903 1.00 87.38 74 ALA A C 1
ATOM 541 O O . ALA A 1 74 ? -2.035 -2.856 -9.302 1.00 87.38 74 ALA A O 1
ATOM 542 N N . CYS A 1 75 ? -0.618 -3.223 -7.607 1.00 89.81 75 CYS A N 1
ATOM 543 C CA . CYS A 1 75 ? -1.528 -2.694 -6.590 1.00 89.81 75 CYS A CA 1
ATOM 544 C C . CYS A 1 75 ? -1.702 -1.183 -6.753 1.00 89.81 75 CYS A C 1
ATOM 546 O O . CYS A 1 75 ? -2.817 -0.684 -6.702 1.00 89.81 75 CYS A O 1
ATOM 548 N N . THR A 1 76 ? -0.624 -0.460 -7.044 1.00 87.62 76 THR A N 1
ATOM 549 C CA . THR A 1 76 ? -0.671 0.956 -7.411 1.00 87.62 76 THR A CA 1
ATOM 550 C C . THR A 1 76 ? -1.620 1.209 -8.588 1.00 87.62 76 THR A C 1
ATOM 552 O O . THR A 1 76 ? -2.416 2.144 -8.538 1.00 87.62 76 THR A O 1
ATOM 555 N N . GLN A 1 77 ? -1.618 0.351 -9.612 1.00 87.00 77 GLN A N 1
ATOM 556 C CA . GLN A 1 77 ? -2.548 0.471 -10.734 1.00 87.00 77 GLN A CA 1
ATOM 557 C C . GLN A 1 77 ? -4.005 0.246 -10.331 1.00 87.00 77 GLN A C 1
ATOM 559 O O . GLN A 1 77 ? -4.886 0.967 -10.789 1.00 87.00 77 GLN A O 1
ATOM 564 N N . GLN A 1 78 ? -4.265 -0.702 -9.433 1.00 86.25 78 GLN A N 1
ATOM 565 C CA . GLN A 1 78 ? -5.607 -0.899 -8.881 1.00 86.25 78 GLN A CA 1
ATOM 566 C C . GLN A 1 78 ? -6.101 0.329 -8.104 1.00 86.25 78 GLN A C 1
ATOM 568 O O . GLN A 1 78 ? -7.300 0.586 -8.092 1.00 86.25 78 GLN A O 1
ATOM 573 N N . PHE A 1 79 ? -5.194 1.095 -7.486 1.00 81.69 79 PHE A N 1
ATOM 574 C CA . PHE A 1 79 ? -5.554 2.295 -6.727 1.00 81.69 79 PHE A CA 1
ATOM 575 C C . PHE A 1 79 ? -5.744 3.538 -7.583 1.00 81.69 79 PHE A C 1
ATOM 577 O O . PHE A 1 79 ? -6.735 4.241 -7.424 1.00 81.69 79 PHE A O 1
ATOM 584 N N . PHE A 1 80 ? -4.798 3.830 -8.470 1.00 81.31 80 PHE A N 1
ATOM 585 C CA . PHE A 1 80 ? -4.839 5.049 -9.279 1.00 81.31 80 PHE A CA 1
ATOM 586 C C . PHE A 1 80 ? -5.643 4.877 -10.571 1.00 81.31 80 PHE A C 1
AT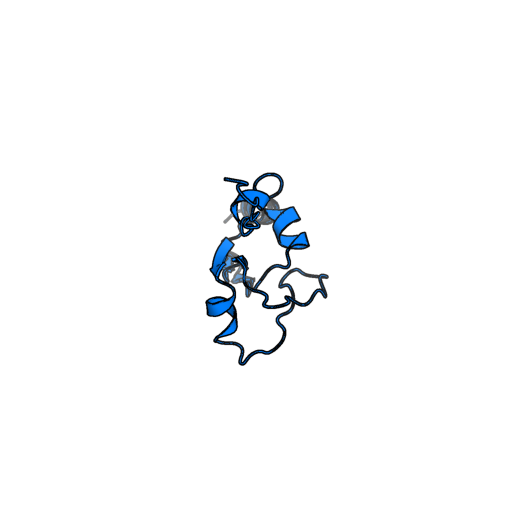OM 588 O O . PHE A 1 80 ? -6.058 5.870 -11.169 1.00 81.31 80 PHE A O 1
ATOM 595 N N . GLY A 1 81 ? -5.865 3.638 -11.016 1.00 84.44 81 GLY A N 1
ATOM 596 C CA . GLY A 1 81 ? -6.608 3.329 -12.231 1.00 84.44 81 GLY A CA 1
ATOM 597 C C . GLY A 1 81 ? -6.043 4.079 -13.446 1.00 84.44 81 GLY A C 1
ATOM 598 O O . GLY A 1 81 ? -4.861 3.936 -13.760 1.00 84.44 81 GLY A O 1
ATOM 599 N N . PRO A 1 82 ? -6.841 4.914 -14.133 1.00 82.75 82 PRO A N 1
ATOM 600 C CA . PRO A 1 82 ? -6.364 5.706 -15.269 1.00 82.75 82 PRO A CA 1
ATOM 601 C C . PRO A 1 82 ? -5.260 6.720 -14.929 1.00 82.75 82 PRO A C 1
ATOM 603 O O . PRO A 1 82 ? -4.577 7.189 -15.833 1.00 82.75 82 PRO A O 1
ATOM 606 N N . LEU A 1 83 ? -5.079 7.071 -13.651 1.00 81.44 83 LEU A N 1
ATOM 607 C CA . LEU A 1 83 ? -4.091 8.059 -13.204 1.00 81.44 83 LEU A CA 1
ATOM 608 C C . LEU A 1 83 ? -2.711 7.454 -12.919 1.00 81.44 83 LEU A C 1
ATOM 610 O O . LEU A 1 83 ? -1.763 8.193 -12.670 1.00 81.44 83 LEU A O 1
ATOM 614 N N . THR A 1 84 ? -2.560 6.127 -12.977 1.00 82.44 84 THR A N 1
ATOM 615 C CA . THR A 1 84 ? -1.272 5.448 -12.754 1.00 82.44 84 THR A CA 1
ATOM 616 C C . THR A 1 84 ? -0.111 5.985 -13.602 1.00 82.44 84 THR A C 1
ATOM 618 O O . THR A 1 84 ? 0.995 6.060 -13.071 1.00 82.44 84 THR A O 1
ATOM 621 N N . PRO A 1 85 ? -0.299 6.423 -14.864 1.00 78.50 85 PRO A N 1
ATOM 622 C CA . PRO A 1 85 ? 0.793 7.002 -15.644 1.00 78.50 85 PRO A CA 1
ATOM 623 C C . PRO A 1 85 ? 1.404 8.275 -15.036 1.00 78.50 85 PRO A C 1
ATOM 625 O O . PRO A 1 85 ? 2.570 8.569 -15.283 1.00 78.50 85 PRO A O 1
ATOM 628 N N . LEU A 1 86 ? 0.655 9.023 -14.216 1.00 77.69 86 LEU A N 1
ATOM 629 C CA . LEU A 1 86 ? 1.132 10.273 -13.603 1.00 77.69 86 LEU A CA 1
ATOM 630 C C . LEU A 1 86 ? 2.197 10.050 -12.525 1.00 77.69 86 LEU A C 1
ATOM 632 O O . LEU A 1 86 ? 2.895 10.983 -12.140 1.00 77.69 86 LEU A O 1
ATOM 636 N N . ILE A 1 87 ? 2.295 8.824 -12.019 1.00 76.25 87 ILE A N 1
ATOM 637 C CA . ILE A 1 87 ? 3.219 8.437 -10.951 1.00 76.25 87 ILE A CA 1
ATOM 638 C C . ILE A 1 87 ? 4.280 7.448 -11.435 1.00 76.25 87 ILE A C 1
ATOM 640 O O . ILE A 1 87 ? 5.120 7.024 -10.651 1.00 76.25 87 ILE A O 1
ATOM 644 N N . SER A 1 88 ? 4.249 7.054 -12.708 1.00 69.25 88 SER A N 1
ATOM 645 C CA . SER A 1 88 ? 5.347 6.315 -13.323 1.00 69.25 88 SER A CA 1
ATOM 646 C C . SER A 1 88 ? 6.449 7.276 -13.750 1.00 69.25 88 SER A C 1
ATOM 648 O O . SER A 1 88 ? 6.167 8.365 -14.248 1.00 69.25 88 SER A O 1
ATOM 650 N N . PHE A 1 89 ? 7.708 6.859 -13.601 1.00 65.50 89 PHE A N 1
ATOM 651 C CA . PHE A 1 8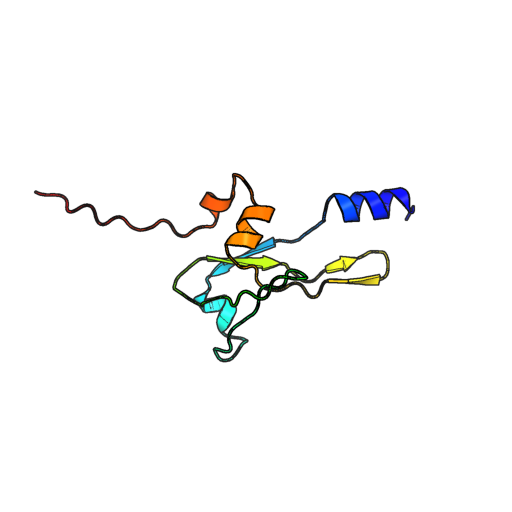9 ? 8.800 7.576 -14.252 1.00 65.50 89 PHE A CA 1
ATOM 652 C C . PHE A 1 89 ? 8.578 7.529 -15.769 1.00 65.50 89 PHE A C 1
ATOM 654 O O . PHE A 1 89 ? 8.365 6.433 -16.302 1.00 65.50 89 PHE A O 1
ATOM 661 N N . PRO A 1 90 ? 8.624 8.669 -16.478 1.00 60.03 90 PRO A N 1
ATOM 662 C CA . PRO A 1 90 ? 8.660 8.630 -17.926 1.00 60.03 90 PRO A CA 1
ATOM 663 C C . PRO A 1 90 ? 9.918 7.866 -18.335 1.00 60.03 90 PRO A C 1
ATOM 665 O O . PRO A 1 90 ? 11.022 8.184 -17.890 1.00 60.03 90 PRO A O 1
ATOM 668 N N . ALA A 1 91 ? 9.756 6.842 -19.170 1.00 60.53 91 ALA A N 1
ATOM 669 C CA . ALA A 1 91 ? 10.895 6.262 -19.855 1.00 60.53 91 ALA A CA 1
ATOM 670 C C . ALA A 1 91 ? 11.480 7.367 -20.738 1.00 60.53 91 ALA A C 1
ATOM 672 O O . ALA A 1 91 ? 10.811 7.830 -21.666 1.00 60.53 91 ALA A O 1
ATOM 673 N N . ILE A 1 92 ? 12.694 7.826 -20.425 1.00 59.84 92 ILE A N 1
ATOM 674 C CA . ILE A 1 92 ? 13.436 8.709 -21.321 1.00 59.84 92 ILE A CA 1
ATOM 675 C C . ILE A 1 92 ? 13.679 7.885 -22.584 1.00 59.84 92 ILE A C 1
ATOM 677 O O . ILE A 1 92 ? 14.502 6.972 -22.595 1.00 59.84 92 ILE A O 1
ATOM 681 N N . LYS A 1 93 ? 12.901 8.149 -23.633 1.00 58.34 93 LYS A N 1
ATOM 682 C CA . LYS A 1 93 ? 13.231 7.670 -24.968 1.00 58.34 93 LYS A CA 1
ATOM 683 C C . LYS A 1 93 ? 14.343 8.572 -25.474 1.00 58.34 93 LYS A C 1
ATOM 685 O O . LYS A 1 93 ? 14.086 9.712 -25.845 1.00 58.34 93 LYS A O 1
ATOM 690 N N . GLU A 1 94 ? 15.570 8.069 -25.465 1.00 62.00 94 GLU A N 1
ATOM 691 C CA . GLU A 1 94 ? 16.629 8.634 -26.294 1.00 62.00 94 GLU A CA 1
ATOM 692 C C . GLU A 1 94 ? 16.260 8.355 -27.756 1.00 62.00 94 GLU A C 1
ATOM 694 O O . GLU A 1 94 ? 16.622 7.331 -28.331 1.00 62.00 94 GLU A O 1
ATOM 699 N N . GLU A 1 95 ? 15.457 9.231 -28.359 1.00 65.38 95 GLU A N 1
ATOM 700 C CA . GLU A 1 95 ? 15.387 9.284 -29.814 1.00 65.38 95 GLU A CA 1
ATOM 701 C C . GLU A 1 95 ? 16.714 9.865 -30.297 1.00 65.38 95 GLU A C 1
ATOM 703 O O . GLU A 1 95 ? 17.059 11.006 -29.988 1.00 65.38 95 GLU A O 1
ATOM 708 N N . GLN A 1 96 ? 17.492 9.056 -31.021 1.00 59.16 96 GLN A N 1
ATOM 709 C CA . GLN A 1 96 ? 18.650 9.554 -31.749 1.00 59.16 96 GLN A CA 1
ATOM 710 C C . GLN A 1 96 ? 18.157 10.600 -32.749 1.00 59.16 96 GLN A C 1
ATOM 712 O O . GLN A 1 96 ? 17.611 10.262 -33.799 1.00 59.16 96 GLN A O 1
ATOM 717 N N . ILE A 1 97 ? 18.340 11.875 -32.414 1.00 66.06 97 ILE A N 1
ATOM 718 C CA . ILE A 1 97 ? 18.186 12.967 -33.366 1.00 66.06 97 ILE A CA 1
ATOM 719 C C . ILE A 1 97 ? 19.315 12.782 -34.382 1.00 66.06 97 ILE A C 1
ATOM 721 O O . ILE A 1 97 ? 20.474 13.077 -34.090 1.00 66.06 97 ILE A O 1
ATOM 725 N N . GLN A 1 98 ? 18.994 12.222 -35.550 1.00 64.38 98 GLN A N 1
ATOM 726 C CA . GLN A 1 98 ? 19.906 12.257 -36.687 1.00 64.38 98 GLN A CA 1
ATOM 727 C C . GLN A 1 98 ? 19.968 13.710 -37.170 1.00 64.38 98 GLN A C 1
ATOM 729 O O . GLN A 1 98 ? 18.989 14.227 -37.707 1.00 64.38 98 GLN A O 1
ATOM 734 N N . LEU A 1 99 ? 21.090 14.367 -36.865 1.00 57.41 99 LEU A N 1
ATOM 735 C CA . LEU A 1 99 ? 21.478 15.685 -37.372 1.00 57.41 99 LEU A CA 1
ATOM 736 C C . LEU A 1 99 ? 21.882 15.606 -38.846 1.00 57.41 99 LEU A C 1
ATOM 738 O O . LEU A 1 99 ? 22.594 14.638 -39.201 1.00 57.41 99 LEU A O 1
#

Sequence (99 aa):
MSKSLENLLTLAGERFLRVELLSEAGKDKDGAPVTCCMSGCAKSLEFSSGLVVKKLPLTYSDGSQDPGGFLCQACTQQFFGPLTPLISFPAIKEEQIQL

Organism: NCBI:txid245042

Radius of gyration: 17.01 Å; chains: 1; bounding box: 45×27×54 Å

Foldseek 3Di:
DDPVVVVVCVVVPDWDKDKDFLVVQCPVPVPDFFFALDPPGRDTDDSDGWIWIWTPWDQDPVRDIDNIGTHDLVVCCVVCPVCSVVRTDPDPPPPPPPD

Secondary structure (DSSP, 8-state):
--HHHHHHHHHHT---EEEEEHHHHTGGGTTPPEEP-STT---EE---SSEEEEEPPEE-TTS-EE--EEE-HHHHHHHHGGGGGGGSPP---------

pLDDT: mean 76.94, std 10.37, range [55.38, 90.12]